Protein AF-A0A4Y7JZU5-F1 (afdb_monomer)

Radius of gyration: 38.87 Å; Cα contacts (8 Å, |Δi|>4): 39; chains: 1; bounding box: 57×53×93 Å

Organism: Papaver somniferum (NCBI:txid3469)

pLDDT: mean 81.08, std 8.33, range [54.41, 92.12]

Solvent-accessible surface area (backbone atoms only — not comparable to full-atom values): 6751 Å² total; per-residue (Å²): 134,62,79,71,64,61,58,73,76,50,61,70,75,82,33,71,67,43,55,49,55,73,64,62,60,79,81,73,77,66,87,51,72,92,48,72,80,85,70,54,80,88,72,57,84,72,80,75,83,85,72,79,76,86,70,84,73,87,70,82,78,82,78,54,98,84,57,74,77,79,76,79,40,63,12,80,68,83,66,45,75,44,99,42,43,58,92,68,50,84,73,72,83,82,124

Mean predicted aligned error: 19.02 Å

Foldseek 3Di:
DPPVVVVVVDDCCPDPVVVCVVCVPDPDPPPCPVPDDPDDPVNDDDPPDDDDPDDDDPDPDDDDPPRDDDDFDQAPQPRDTDDDHVVRDPDDPPD

Sequence (95 aa):
MSGIEILRFVQPYFGSNHFRHTYASAIRPILNYDMPEVYEPEERVLPGIPRPPPGRPPKKRICGAYEKERRPMKCSNCKKIGNHNKATCRVLMLE

Structure (mmCIF, N/CA/C/O backbone):
data_AF-A0A4Y7JZU5-F1
#
_entry.id   AF-A0A4Y7JZU5-F1
#
loop_
_atom_site.group_PDB
_atom_site.id
_atom_site.type_symbol
_atom_site.label_atom_id
_atom_site.label_alt_id
_atom_site.label_comp_id
_atom_site.label_asym_id
_atom_site.label_entity_id
_atom_site.label_seq_id
_atom_site.pdbx_PDB_ins_code
_atom_site.Cartn_x
_atom_site.Cartn_y
_atom_site.Cartn_z
_atom_site.occupancy
_atom_site.B_iso_or_equiv
_atom_site.auth_seq_id
_atom_site.auth_comp_id
_atom_site.auth_asym_id
_atom_site.auth_atom_id
_atom_site.pdbx_PDB_model_num
ATOM 1 N N . MET A 1 1 ? 19.006 26.482 -42.176 1.00 54.41 1 MET A N 1
ATOM 2 C CA . MET A 1 1 ? 19.594 25.395 -41.368 1.00 54.41 1 MET A CA 1
ATOM 3 C C . MET A 1 1 ? 18.880 24.118 -41.753 1.00 54.41 1 MET A C 1
ATOM 5 O O . MET A 1 1 ? 17.682 24.002 -41.514 1.00 54.41 1 MET A O 1
ATOM 9 N N . SER A 1 2 ? 19.555 23.239 -42.489 1.00 61.69 2 SER A N 1
ATOM 10 C CA . SER A 1 2 ? 18.953 21.965 -42.900 1.00 61.69 2 SER A CA 1
ATOM 11 C C . SER A 1 2 ? 18.868 21.049 -41.673 1.00 61.69 2 SER A C 1
ATOM 13 O O . SER A 1 2 ? 19.762 21.078 -40.831 1.00 61.69 2 SER A O 1
ATOM 15 N N . GLY A 1 3 ? 17.814 20.235 -41.537 1.00 62.09 3 GLY A N 1
ATOM 16 C CA . GLY A 1 3 ? 17.606 19.381 -40.350 1.00 62.09 3 GLY A CA 1
ATOM 17 C C . GLY A 1 3 ? 18.756 18.405 -40.037 1.00 62.09 3 GLY A C 1
ATOM 18 O O . GLY A 1 3 ? 18.835 17.874 -38.934 1.00 62.09 3 GLY A O 1
ATOM 19 N N . ILE A 1 4 ? 19.682 18.218 -40.981 1.00 68.81 4 ILE A N 1
ATOM 20 C CA . ILE A 1 4 ? 20.896 17.404 -40.856 1.00 68.81 4 ILE A CA 1
ATOM 21 C C . ILE A 1 4 ? 21.910 18.033 -39.879 1.00 68.81 4 ILE A C 1
ATOM 23 O O . ILE A 1 4 ? 22.656 17.306 -39.224 1.00 68.81 4 ILE A O 1
ATOM 27 N N . GLU A 1 5 ? 21.933 19.362 -39.727 1.00 74.06 5 GLU A N 1
ATOM 28 C CA . GLU A 1 5 ? 22.886 20.048 -38.837 1.00 74.06 5 GLU A CA 1
ATOM 29 C C . GLU A 1 5 ? 22.594 19.799 -37.353 1.00 74.06 5 GLU A C 1
ATOM 31 O O . GLU A 1 5 ? 23.525 19.640 -36.569 1.00 74.06 5 GLU A O 1
ATOM 36 N N . ILE A 1 6 ? 21.318 19.698 -36.965 1.00 76.06 6 ILE A N 1
ATOM 37 C CA . ILE A 1 6 ? 20.909 19.491 -35.565 1.00 76.06 6 ILE A CA 1
ATOM 38 C C . ILE A 1 6 ? 21.322 18.099 -35.073 1.00 76.06 6 ILE A C 1
ATOM 40 O O . ILE A 1 6 ? 21.789 17.949 -33.945 1.00 76.06 6 ILE A O 1
ATO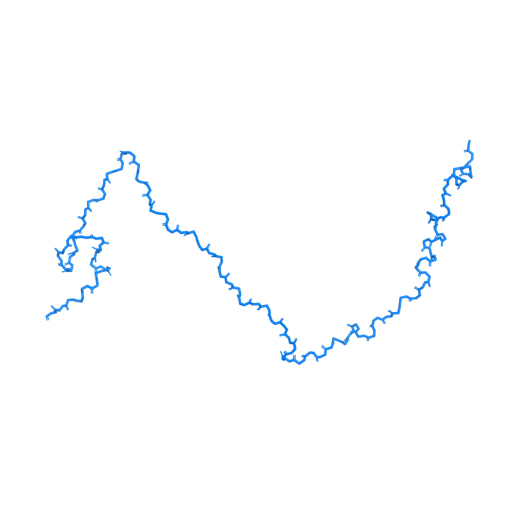M 44 N N . LEU A 1 7 ? 21.221 17.082 -35.934 1.00 77.75 7 LEU A N 1
ATOM 45 C CA . LEU A 1 7 ? 21.573 15.703 -35.588 1.00 77.75 7 LEU A CA 1
ATOM 46 C C . LEU A 1 7 ? 23.067 15.525 -35.268 1.00 77.75 7 LEU A C 1
ATOM 48 O O . LEU A 1 7 ? 23.416 14.580 -34.568 1.00 77.75 7 LEU A O 1
ATOM 52 N N . ARG A 1 8 ? 23.945 16.443 -35.707 1.00 81.62 8 ARG A N 1
ATOM 53 C CA . ARG A 1 8 ? 25.378 16.432 -35.350 1.00 81.62 8 ARG A CA 1
ATOM 54 C C . ARG A 1 8 ? 25.641 16.757 -33.878 1.00 81.62 8 ARG A C 1
ATOM 56 O O . ARG A 1 8 ? 26.696 16.394 -33.369 1.00 81.62 8 ARG A O 1
ATOM 63 N N . PHE A 1 9 ? 24.706 17.428 -33.206 1.00 86.50 9 PHE A N 1
ATOM 64 C CA . PHE A 1 9 ? 24.812 17.782 -31.787 1.00 86.50 9 PHE A CA 1
ATOM 65 C C . PHE A 1 9 ? 24.132 16.762 -30.864 1.00 86.50 9 PHE A C 1
ATOM 67 O O . PHE A 1 9 ? 24.250 16.858 -29.644 1.00 86.50 9 PHE A O 1
ATOM 74 N N . VAL A 1 10 ? 23.423 15.779 -31.426 1.00 85.06 10 VAL A N 1
ATOM 75 C CA .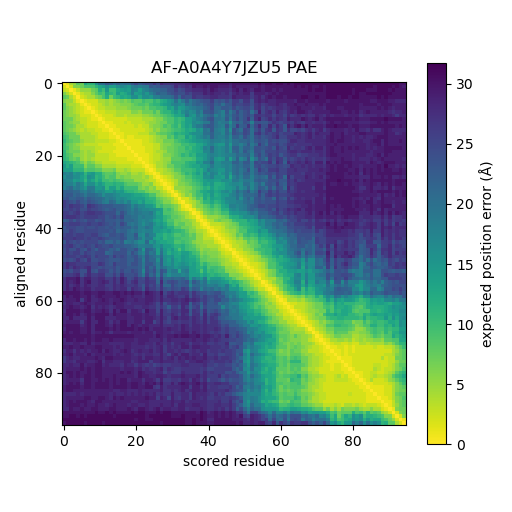 VAL A 1 10 ? 22.768 14.719 -30.658 1.00 8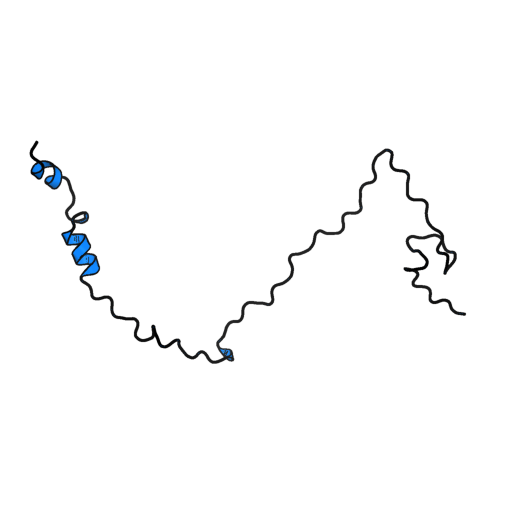5.06 10 VAL A CA 1
ATOM 76 C C . VAL A 1 10 ? 23.754 13.574 -30.458 1.00 85.06 10 VAL A C 1
ATOM 78 O O . VAL A 1 10 ? 24.287 13.022 -31.419 1.00 85.06 10 VAL A O 1
ATOM 81 N N . GLN A 1 11 ? 23.996 13.189 -29.204 1.00 87.81 11 GLN A N 1
ATOM 82 C CA . GLN A 1 11 ? 24.831 12.024 -28.924 1.00 87.81 11 GLN A CA 1
ATOM 83 C C . GLN A 1 11 ? 24.187 10.753 -29.509 1.00 87.81 11 GLN A C 1
ATOM 85 O O . GLN A 1 11 ? 22.982 10.553 -29.327 1.00 87.81 11 GLN A O 1
ATOM 90 N N . PRO A 1 12 ? 24.970 9.840 -30.122 1.00 84.94 12 PRO A N 1
ATOM 91 C CA . PRO A 1 12 ? 24.450 8.594 -30.698 1.00 84.94 12 PRO A CA 1
ATOM 92 C C . PRO A 1 12 ? 23.642 7.729 -29.718 1.00 84.94 12 PRO A C 1
ATOM 94 O O . PRO A 1 12 ? 22.772 6.970 -30.140 1.00 84.94 12 PRO A O 1
ATOM 97 N N . TYR A 1 13 ? 23.907 7.874 -28.415 1.00 85.94 13 TYR A N 1
ATOM 98 C CA . TYR A 1 13 ? 23.180 7.228 -27.320 1.00 85.94 13 TYR A CA 1
ATOM 99 C C . TYR A 1 13 ? 21.669 7.510 -27.340 1.00 85.94 13 TYR A C 1
ATOM 101 O O . TYR A 1 13 ? 20.874 6.607 -27.104 1.00 85.94 13 TYR A O 1
ATOM 109 N N . PHE A 1 14 ? 21.256 8.733 -27.684 1.00 87.44 14 PHE A N 1
ATOM 110 C CA . PHE A 1 14 ? 19.838 9.113 -27.745 1.00 87.44 14 PHE A CA 1
ATOM 111 C C . PH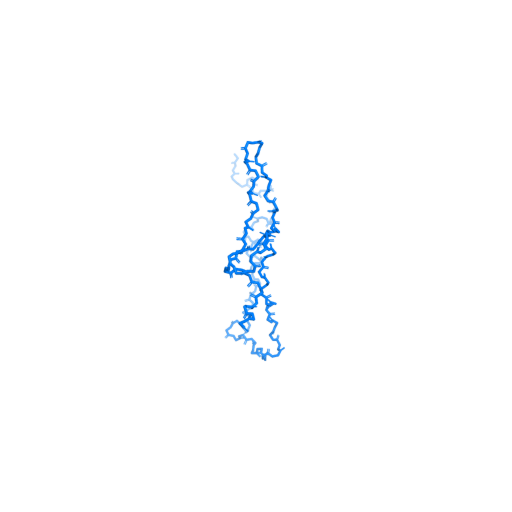E A 1 14 ? 19.170 8.738 -29.079 1.00 87.44 14 PHE A C 1
ATOM 113 O O . PHE A 1 14 ? 18.022 9.101 -29.332 1.00 87.44 14 PHE A O 1
ATOM 120 N N . GLY A 1 15 ? 19.883 8.026 -29.956 1.00 87.31 15 GLY A N 1
ATOM 121 C CA . GLY A 1 15 ? 19.370 7.573 -31.241 1.00 87.31 15 GLY A CA 1
ATOM 122 C C . GLY A 1 15 ? 18.522 6.303 -31.142 1.00 87.31 15 GLY A C 1
ATOM 123 O O . GLY A 1 15 ? 18.724 5.440 -30.286 1.00 87.31 15 GLY A O 1
ATOM 124 N N . SER A 1 16 ? 17.620 6.129 -32.109 1.00 88.81 16 SER A N 1
ATOM 125 C CA . SER A 1 16 ? 16.768 4.937 -32.227 1.00 88.81 16 SER A CA 1
ATOM 126 C C . SER A 1 16 ? 17.562 3.635 -32.369 1.00 88.81 16 SER A C 1
ATOM 128 O O . SER A 1 16 ? 17.114 2.594 -31.899 1.00 88.81 16 SER A O 1
ATOM 130 N N . ASN A 1 17 ? 18.753 3.679 -32.973 1.00 90.25 17 ASN A N 1
ATOM 131 C CA . ASN A 1 17 ? 19.638 2.519 -33.085 1.00 90.25 17 ASN A CA 1
ATOM 132 C C . ASN A 1 17 ? 20.114 2.028 -31.716 1.00 90.25 17 ASN A C 1
ATOM 134 O O . ASN A 1 17 ? 20.117 0.825 -31.470 1.00 90.25 17 ASN A O 1
ATOM 138 N N . HIS A 1 18 ? 20.480 2.946 -30.816 1.00 89.56 18 HIS A N 1
ATOM 139 C CA . HIS A 1 18 ? 20.911 2.575 -29.473 1.00 89.56 18 HIS A CA 1
ATOM 140 C C . HIS A 1 18 ? 19.747 1.977 -28.679 1.00 89.56 18 HIS A C 1
ATOM 142 O O . HIS A 1 18 ? 19.889 0.896 -28.119 1.00 89.56 18 HIS A O 1
ATOM 148 N N . PHE A 1 19 ? 18.566 2.603 -28.744 1.00 87.19 19 PHE A N 1
ATOM 149 C CA . PHE A 1 19 ? 17.337 2.053 -28.167 1.00 87.19 19 PHE A CA 1
ATOM 150 C C . PHE A 1 19 ? 17.019 0.647 -28.706 1.00 87.19 19 PHE A C 1
ATOM 152 O O . PHE A 1 19 ? 16.746 -0.272 -27.946 1.00 87.19 19 PHE A O 1
ATOM 159 N N . ARG A 1 20 ? 17.101 0.420 -30.021 1.00 91.19 20 ARG A N 1
ATOM 160 C CA . ARG A 1 20 ? 16.871 -0.918 -30.593 1.00 91.19 20 ARG A CA 1
ATOM 161 C C . ARG A 1 20 ? 17.899 -1.937 -30.104 1.00 91.19 20 ARG A C 1
ATOM 163 O O . ARG A 1 20 ? 17.523 -3.071 -29.837 1.00 91.19 20 ARG A O 1
ATOM 170 N N . HIS A 1 21 ? 19.163 -1.542 -29.945 1.00 90.44 21 HIS A N 1
ATOM 171 C CA . HIS A 1 21 ? 20.200 -2.415 -29.398 1.00 90.44 21 HIS A CA 1
ATOM 172 C C . HIS A 1 21 ? 19.980 -2.765 -27.922 1.00 90.44 21 HIS A C 1
ATOM 174 O O . HIS A 1 21 ? 20.247 -3.906 -27.550 1.00 90.44 21 HIS A O 1
ATOM 180 N N . THR A 1 22 ? 19.452 -1.861 -27.085 1.00 87.75 22 THR A N 1
ATOM 181 C CA . THR A 1 22 ? 19.179 -2.195 -25.671 1.00 87.75 22 THR A CA 1
ATOM 182 C C . THR A 1 22 ? 18.108 -3.275 -25.523 1.00 87.75 22 THR A C 1
ATOM 184 O O . THR A 1 22 ? 18.172 -4.067 -24.588 1.00 87.75 22 THR A O 1
ATOM 187 N N . TYR A 1 23 ? 17.165 -3.348 -26.466 1.00 85.69 23 TYR A N 1
ATOM 188 C CA . TYR A 1 23 ? 16.130 -4.388 -26.527 1.00 85.69 23 TYR A CA 1
ATOM 189 C C . TYR A 1 23 ? 16.449 -5.529 -27.511 1.00 85.69 23 TYR A C 1
ATOM 191 O O . TYR A 1 23 ? 15.628 -6.424 -27.683 1.00 85.69 23 TYR A O 1
ATOM 199 N N . ALA A 1 24 ? 17.618 -5.522 -28.166 1.00 88.88 24 ALA A N 1
ATOM 200 C CA . ALA A 1 24 ? 18.006 -6.581 -29.105 1.00 88.88 24 ALA A CA 1
ATOM 201 C C . ALA A 1 24 ? 18.312 -7.905 -28.389 1.00 88.88 24 ALA A C 1
ATOM 203 O O . ALA A 1 24 ? 18.171 -8.981 -28.970 1.00 88.88 24 ALA A O 1
ATOM 204 N N . SER A 1 25 ? 18.718 -7.830 -27.121 1.00 85.44 25 SER A N 1
ATOM 205 C CA . SER A 1 25 ? 18.866 -8.997 -26.260 1.00 85.44 25 SER A CA 1
ATOM 206 C C . SER A 1 25 ? 17.510 -9.668 -26.056 1.00 85.44 25 SER A C 1
ATOM 208 O O . SER A 1 25 ? 16.566 -9.047 -25.571 1.00 85.44 25 SER A O 1
ATOM 210 N N . ALA A 1 26 ? 17.419 -10.955 -26.395 1.00 82.25 26 ALA A N 1
ATOM 211 C CA . ALA A 1 26 ? 16.204 -11.728 -26.189 1.00 82.25 26 ALA A CA 1
ATOM 212 C C . ALA A 1 26 ? 15.856 -11.789 -24.694 1.00 82.25 26 ALA A C 1
ATOM 214 O O . ALA A 1 26 ? 16.620 -12.331 -23.888 1.00 82.25 26 ALA A O 1
ATOM 215 N N . ILE A 1 27 ? 14.682 -11.270 -24.330 1.00 80.06 27 ILE A N 1
ATOM 216 C CA . ILE A 1 27 ? 14.086 -11.523 -23.020 1.00 80.06 27 ILE A CA 1
ATOM 217 C C . ILE A 1 27 ? 13.659 -12.987 -23.032 1.00 80.06 27 ILE A C 1
ATOM 219 O O . ILE A 1 27 ? 12.703 -13.364 -23.710 1.00 80.06 27 ILE A O 1
ATOM 223 N N . ARG A 1 28 ? 14.414 -13.835 -22.333 1.00 80.12 28 ARG A N 1
ATOM 224 C CA . ARG A 1 28 ? 14.025 -15.235 -22.167 1.00 80.12 28 ARG A CA 1
ATOM 225 C C . ARG A 1 28 ? 12.731 -15.270 -21.351 1.00 80.12 28 ARG A C 1
ATOM 227 O O . ARG A 1 28 ? 12.663 -14.566 -20.340 1.00 80.12 28 ARG A O 1
ATOM 234 N N . PRO A 1 29 ? 11.722 -16.058 -21.759 1.00 78.31 29 PRO A N 1
ATOM 235 C CA . PRO A 1 29 ? 10.547 -16.246 -20.927 1.00 78.31 29 PRO A CA 1
ATOM 236 C C . PRO A 1 29 ? 10.989 -16.801 -19.572 1.00 78.31 29 PRO A C 1
ATOM 238 O O . PRO A 1 29 ? 11.878 -17.654 -19.491 1.00 78.31 29 PRO A O 1
ATOM 241 N N . ILE A 1 30 ? 10.373 -16.298 -18.507 1.00 77.50 30 ILE A N 1
ATOM 242 C CA . ILE A 1 30 ? 10.510 -16.898 -17.184 1.00 77.50 30 ILE A CA 1
ATOM 243 C C . ILE A 1 30 ? 9.815 -18.257 -17.285 1.00 77.50 30 ILE A C 1
ATOM 245 O O . ILE A 1 30 ? 8.600 -18.314 -17.435 1.00 77.50 30 ILE A O 1
ATOM 249 N N . LEU A 1 31 ? 10.592 -19.344 -17.266 1.00 73.94 31 LEU A N 1
ATOM 250 C CA . LEU A 1 31 ? 10.095 -20.709 -17.507 1.00 73.94 31 LEU A CA 1
ATOM 251 C C . LEU A 1 31 ? 8.966 -21.118 -16.545 1.00 73.94 31 LEU A C 1
ATOM 253 O O . LEU A 1 31 ? 8.107 -21.906 -16.916 1.00 73.94 31 LEU A O 1
ATOM 257 N N . ASN A 1 32 ? 8.940 -20.530 -15.348 1.00 69.31 32 ASN A N 1
ATOM 258 C CA . ASN A 1 32 ? 7.927 -20.763 -14.319 1.00 69.31 32 ASN A CA 1
ATOM 259 C C . ASN A 1 32 ? 6.826 -19.685 -14.283 1.00 69.31 32 ASN A C 1
ATOM 261 O O . ASN A 1 32 ? 6.168 -19.529 -13.262 1.00 69.31 32 ASN A O 1
ATOM 265 N N . TYR A 1 33 ? 6.608 -18.913 -15.358 1.00 66.62 33 TYR A N 1
ATOM 266 C CA . TYR A 1 33 ? 5.545 -17.894 -15.364 1.00 66.62 33 TYR A CA 1
ATOM 267 C C . TYR A 1 33 ? 4.149 -18.508 -15.147 1.00 66.62 33 TYR A C 1
ATOM 269 O O . TYR A 1 33 ? 3.378 -18.002 -14.337 1.00 66.62 33 TYR A O 1
ATOM 277 N N . ASP A 1 34 ? 3.866 -19.637 -15.805 1.00 71.94 34 ASP A N 1
ATOM 278 C CA . ASP A 1 34 ? 2.591 -20.363 -15.684 1.00 71.94 34 ASP A CA 1
ATOM 279 C C . ASP A 1 34 ? 2.620 -21.464 -14.608 1.00 71.94 34 ASP A C 1
ATOM 281 O O . ASP A 1 34 ? 1.609 -22.118 -14.350 1.00 71.94 34 ASP A O 1
ATOM 285 N N . MET A 1 35 ? 3.777 -21.681 -13.978 1.00 74.31 35 MET A N 1
ATOM 286 C CA . MET A 1 35 ? 3.978 -22.710 -12.963 1.00 74.31 35 MET A CA 1
ATOM 287 C C . MET A 1 35 ? 4.496 -22.053 -11.684 1.00 74.31 35 MET A C 1
ATOM 289 O O . MET A 1 35 ? 5.711 -22.016 -11.469 1.00 74.31 35 MET A O 1
ATOM 293 N N . PRO A 1 36 ? 3.602 -21.502 -10.840 1.00 72.25 36 PRO A N 1
ATOM 294 C CA . PRO A 1 36 ? 4.015 -21.057 -9.521 1.00 72.25 36 PRO A CA 1
ATOM 295 C C . PRO A 1 36 ? 4.671 -22.236 -8.801 1.00 72.25 36 PRO A C 1
ATOM 297 O O . PRO A 1 36 ? 4.165 -23.359 -8.851 1.00 72.25 36 PRO A O 1
ATOM 300 N N . GLU A 1 37 ? 5.809 -21.982 -8.157 1.00 72.19 37 GLU A N 1
ATOM 301 C CA . GLU A 1 37 ? 6.411 -22.952 -7.249 1.00 72.19 37 GLU A CA 1
ATOM 302 C C . GLU A 1 37 ? 5.332 -23.403 -6.261 1.00 72.19 37 GLU A C 1
ATOM 304 O O . GLU A 1 37 ? 4.637 -22.586 -5.645 1.00 72.19 37 GLU A O 1
ATOM 309 N N . VAL A 1 38 ? 5.124 -24.717 -6.175 1.00 76.31 38 VAL A N 1
ATOM 310 C CA . VAL A 1 38 ? 4.194 -25.288 -5.206 1.00 76.31 38 VAL A CA 1
ATOM 311 C C . VAL A 1 38 ? 4.870 -25.165 -3.849 1.00 76.31 38 VAL A C 1
ATOM 313 O O . VAL A 1 38 ? 5.655 -26.022 -3.467 1.00 76.31 38 VAL A O 1
ATOM 316 N N . TYR A 1 39 ? 4.609 -24.057 -3.160 1.00 77.31 39 TYR A N 1
ATOM 317 C CA . TYR A 1 39 ? 5.074 -23.865 -1.793 1.00 77.31 39 TYR A CA 1
ATOM 318 C C . TYR A 1 39 ? 4.284 -24.775 -0.861 1.00 77.31 39 TYR A C 1
ATOM 320 O O . TYR A 1 39 ? 3.038 -24.690 -0.807 1.00 77.31 39 TYR A O 1
ATOM 328 N N . GLU A 1 40 ? 5.014 -25.585 -0.100 1.00 83.25 40 GLU A N 1
ATOM 329 C CA . GLU A 1 40 ? 4.442 -26.359 0.994 1.00 83.25 40 GLU A CA 1
ATOM 330 C C . GLU A 1 40 ? 3.820 -25.398 2.026 1.00 83.25 40 GLU A C 1
ATOM 332 O O . GLU A 1 40 ? 4.284 -24.261 2.187 1.00 83.25 40 GLU A O 1
ATOM 337 N N . PRO A 1 41 ? 2.727 -25.779 2.708 1.00 77.19 41 PRO A N 1
ATOM 338 C CA . PRO A 1 41 ? 2.058 -24.919 3.686 1.00 77.19 41 PRO A CA 1
ATOM 339 C C . PRO A 1 41 ? 2.998 -24.327 4.747 1.00 77.19 41 PRO A C 1
ATOM 341 O O . PRO A 1 41 ? 2.779 -23.197 5.185 1.00 77.19 41 PRO A O 1
ATOM 344 N N . GLU A 1 42 ? 4.049 -25.056 5.118 1.00 79.56 42 GLU A N 1
ATOM 345 C CA . GLU A 1 42 ? 5.067 -24.681 6.104 1.00 79.56 42 GLU A CA 1
ATOM 346 C C . GLU A 1 42 ? 6.030 -23.594 5.596 1.00 79.56 42 GLU A C 1
ATOM 348 O O . GLU A 1 42 ? 6.614 -22.865 6.398 1.00 79.56 42 GLU A O 1
ATOM 353 N N . GLU A 1 43 ? 6.172 -23.444 4.278 1.00 81.31 43 GLU A N 1
ATOM 354 C CA . GLU A 1 43 ? 7.025 -22.433 3.634 1.00 81.31 43 GLU A CA 1
ATOM 355 C C . GLU A 1 43 ? 6.295 -21.092 3.449 1.00 81.31 43 GLU A C 1
ATOM 357 O O . GLU A 1 43 ? 6.896 -20.070 3.103 1.00 81.31 43 GLU A O 1
ATOM 362 N N . ARG A 1 44 ? 4.979 -21.066 3.695 1.00 80.50 44 ARG A N 1
ATOM 363 C CA . ARG A 1 44 ? 4.152 -19.870 3.522 1.00 80.50 44 ARG A CA 1
ATOM 364 C C . ARG A 1 44 ? 4.303 -18.938 4.716 1.00 80.50 44 ARG A C 1
ATOM 366 O O . ARG A 1 44 ? 3.776 -19.179 5.800 1.00 80.50 44 ARG A O 1
ATOM 373 N N . VAL A 1 45 ? 4.935 -17.792 4.487 1.00 83.81 45 VAL A N 1
ATOM 374 C CA . VAL A 1 45 ? 4.936 -16.686 5.451 1.00 83.81 45 VAL A CA 1
ATOM 375 C C . VAL A 1 45 ? 3.559 -16.021 5.445 1.00 83.81 45 VAL A C 1
ATOM 377 O O . VAL A 1 45 ? 3.242 -15.214 4.571 1.00 83.81 45 VAL A O 1
ATOM 380 N N . LEU A 1 46 ? 2.718 -16.363 6.421 1.00 83.00 46 LEU A N 1
ATOM 381 C CA . LEU A 1 46 ? 1.436 -15.690 6.611 1.00 83.00 46 LEU A CA 1
ATOM 382 C C . LEU A 1 46 ? 1.654 -14.291 7.208 1.00 83.00 46 LEU A C 1
ATOM 384 O O . LEU A 1 46 ? 2.479 -14.128 8.114 1.00 83.00 46 LEU A O 1
ATOM 388 N N . PRO A 1 47 ? 0.909 -13.267 6.753 1.00 84.00 47 PRO A N 1
ATOM 389 C CA . PRO A 1 47 ? 0.917 -11.976 7.420 1.00 84.00 47 PRO A CA 1
ATOM 390 C C . PRO A 1 47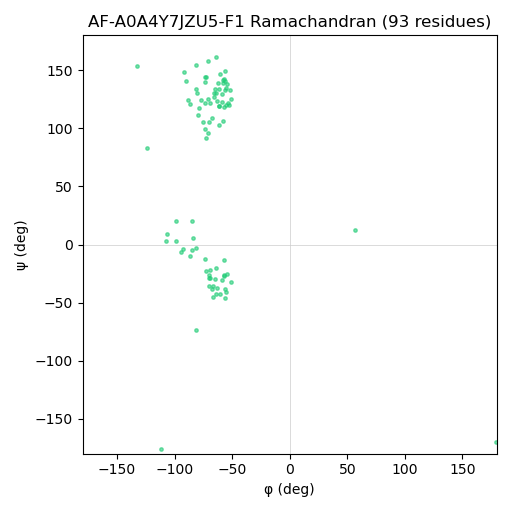 ? 0.481 -12.153 8.876 1.00 84.00 47 PRO A C 1
ATOM 392 O O . PRO A 1 47 ? -0.422 -12.934 9.186 1.00 84.00 47 PRO A O 1
ATOM 39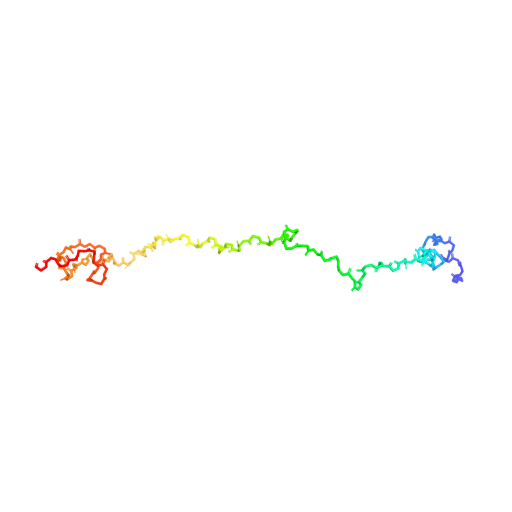5 N N . GLY A 1 48 ? 1.125 -11.415 9.781 1.00 84.81 48 GLY A N 1
ATOM 396 C CA . GLY A 1 48 ? 0.741 -11.421 11.187 1.00 84.81 48 GLY A CA 1
ATOM 397 C C . GLY A 1 48 ? -0.732 -11.042 11.362 1.00 84.81 48 GLY A C 1
ATOM 398 O O . GLY A 1 48 ? -1.277 -10.252 10.590 1.00 84.81 48 GLY A O 1
ATOM 399 N N . ILE A 1 49 ? -1.372 -11.591 12.397 1.00 86.56 49 ILE A N 1
ATOM 400 C CA . ILE A 1 49 ? -2.770 -11.292 12.728 1.00 86.56 49 ILE A CA 1
ATOM 401 C C . ILE A 1 49 ? -2.922 -9.767 12.886 1.00 86.56 49 ILE A C 1
ATOM 403 O O . ILE A 1 49 ? -2.257 -9.187 13.756 1.00 86.56 49 ILE A O 1
ATOM 407 N N . PRO A 1 50 ? -3.777 -9.101 12.083 1.00 85.31 50 PRO A N 1
ATOM 408 C CA . PRO A 1 50 ? -3.995 -7.668 12.203 1.00 85.31 50 PRO A CA 1
ATOM 409 C C . PRO A 1 50 ? -4.466 -7.333 13.616 1.00 85.31 50 PRO A C 1
ATOM 411 O O . PRO A 1 50 ? -5.516 -7.795 14.064 1.00 85.31 50 PRO A O 1
ATOM 414 N N . ARG A 1 51 ? -3.690 -6.522 14.337 1.00 83.75 51 ARG A N 1
ATOM 415 C CA . ARG A 1 51 ? -4.153 -5.951 15.602 1.00 83.75 51 ARG A CA 1
ATOM 416 C C . ARG A 1 51 ? -5.014 -4.732 15.287 1.00 83.75 51 ARG A C 1
ATOM 418 O O . ARG A 1 51 ? -4.588 -3.909 14.473 1.00 83.75 51 ARG A O 1
ATOM 425 N N . PRO A 1 52 ? -6.191 -4.581 15.918 1.00 82.94 52 PRO A N 1
ATOM 426 C CA . PRO A 1 52 ? -6.935 -3.339 15.806 1.00 82.94 52 PRO A CA 1
ATOM 427 C C . PRO A 1 52 ? -6.033 -2.183 16.261 1.00 82.94 52 PRO A C 1
ATOM 429 O O . PRO A 1 52 ? -5.263 -2.349 17.217 1.00 82.94 52 PRO A O 1
ATOM 432 N N . PRO A 1 53 ? -6.088 -1.024 15.584 1.00 81.69 53 PRO A N 1
ATOM 433 C CA . PRO A 1 53 ? -5.298 0.125 15.990 1.00 81.69 53 PRO A CA 1
ATOM 434 C C . PRO A 1 53 ? -5.632 0.474 17.447 1.00 81.69 53 PRO A C 1
ATOM 436 O O . PRO A 1 53 ? -6.796 0.353 17.849 1.00 81.69 53 PRO A O 1
ATOM 439 N N . PRO A 1 54 ? -4.640 0.891 18.255 1.00 81.69 54 PRO A N 1
ATOM 440 C CA . PRO A 1 54 ? -4.898 1.317 19.621 1.00 81.69 54 PRO A CA 1
ATOM 441 C C . PRO A 1 54 ? -5.992 2.390 19.614 1.00 81.69 54 PRO A C 1
ATOM 443 O O . PRO A 1 54 ? -5.874 3.427 18.961 1.00 81.69 54 PRO A O 1
ATOM 446 N N . GLY A 1 55 ? -7.094 2.100 20.307 1.00 83.38 55 GLY A N 1
ATOM 447 C CA . GLY A 1 55 ? -8.224 3.013 20.404 1.00 83.38 55 GLY A CA 1
ATOM 448 C C . GLY A 1 55 ? -7.839 4.299 21.133 1.00 83.38 55 GLY A C 1
ATOM 449 O O . GLY A 1 55 ? -6.860 4.353 21.879 1.00 83.38 55 GLY A O 1
ATOM 450 N N . ARG A 1 56 ? -8.644 5.351 20.959 1.00 80.12 56 ARG A N 1
ATOM 451 C CA . ARG A 1 56 ? -8.487 6.587 21.731 1.00 80.12 56 ARG A CA 1
ATOM 452 C C . ARG A 1 56 ? -8.611 6.255 23.228 1.00 80.12 56 ARG A C 1
ATOM 454 O O . ARG A 1 56 ? -9.668 5.762 23.625 1.00 80.12 56 ARG A O 1
ATOM 461 N N . PRO A 1 57 ? -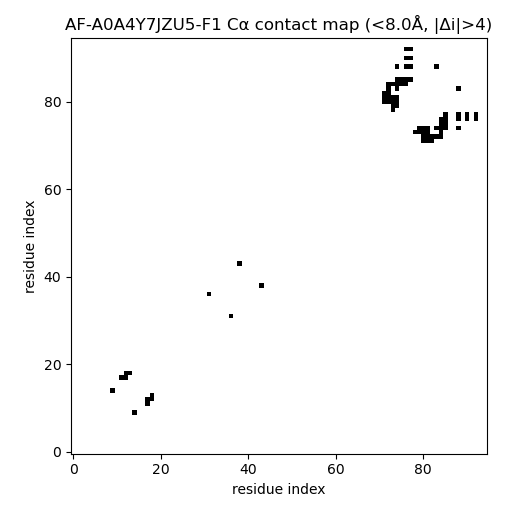7.606 6.565 24.072 1.00 77.12 57 PRO A N 1
ATOM 462 C CA . PRO A 1 57 ? -7.750 6.424 25.514 1.00 77.12 57 PRO A CA 1
ATOM 463 C C . PRO A 1 57 ? -8.988 7.195 25.989 1.00 77.12 57 PRO A C 1
ATOM 465 O O . PRO A 1 57 ? -9.220 8.311 25.503 1.00 77.12 57 PRO A O 1
ATOM 468 N N . PRO A 1 58 ? -9.796 6.645 26.910 1.00 71.31 58 PRO A N 1
ATOM 469 C CA . PRO A 1 58 ? -10.974 7.334 27.410 1.00 71.31 58 PRO A CA 1
ATOM 470 C C . PRO A 1 58 ? -10.531 8.628 28.097 1.00 71.31 58 PRO A C 1
ATOM 472 O O . PRO A 1 58 ? -10.009 8.620 29.212 1.00 71.31 58 PRO A O 1
ATOM 475 N N . LYS A 1 59 ? -10.708 9.767 27.421 1.00 71.38 59 LYS A N 1
ATOM 476 C CA . LYS A 1 59 ? -10.479 11.068 28.044 1.00 71.38 59 LYS A CA 1
ATOM 477 C C . LYS A 1 59 ? -11.586 11.271 29.071 1.00 71.38 59 LYS A C 1
ATOM 479 O O . LYS A 1 59 ? -12.764 11.268 28.714 1.00 71.38 59 LYS A O 1
ATOM 484 N N . LYS A 1 60 ? -11.215 11.473 30.340 1.00 71.25 60 LYS A N 1
ATOM 485 C CA . LYS A 1 60 ? -12.135 12.072 31.313 1.00 71.25 60 LYS A CA 1
ATOM 486 C C . LYS A 1 60 ? -12.617 13.387 30.702 1.00 71.25 60 LYS A C 1
ATOM 488 O O . LYS A 1 60 ? -11.805 14.220 30.302 1.00 71.25 60 LYS A O 1
ATOM 493 N N . ARG A 1 61 ? -13.930 13.526 30.544 1.00 80.62 61 ARG A N 1
ATOM 494 C CA . ARG A 1 61 ? -14.535 14.727 29.975 1.00 80.62 61 ARG A CA 1
ATOM 495 C C . ARG A 1 61 ? -14.253 15.904 30.911 1.00 80.62 61 ARG A C 1
ATOM 497 O O . ARG A 1 61 ? -14.493 15.792 32.108 1.00 80.62 61 ARG A O 1
ATOM 504 N N . ILE A 1 62 ? -13.755 17.008 30.366 1.00 77.19 62 ILE A N 1
ATOM 505 C CA . ILE A 1 62 ? -13.641 18.274 31.097 1.00 77.19 62 ILE A CA 1
ATOM 506 C C . ILE A 1 62 ? -15.047 18.885 31.135 1.00 77.19 62 ILE A C 1
ATOM 508 O O . ILE A 1 62 ? -15.681 19.013 30.086 1.00 77.19 62 ILE A O 1
ATOM 512 N N . CYS A 1 63 ? -15.564 19.192 32.325 1.00 79.38 63 CYS A N 1
ATOM 513 C CA . CYS A 1 63 ? -16.856 19.867 32.468 1.00 79.38 63 CYS A CA 1
ATOM 514 C C . CYS A 1 63 ? -16.732 21.347 32.076 1.00 79.38 63 CYS A C 1
ATOM 516 O O . CYS A 1 63 ? -15.701 21.971 32.328 1.00 79.38 63 CYS A O 1
ATOM 518 N N . GLY A 1 64 ? -17.772 21.906 31.453 1.00 83.31 64 GLY A N 1
ATOM 519 C CA . GLY A 1 64 ? -17.819 23.340 31.144 1.00 83.31 64 GLY A CA 1
ATOM 520 C C . GLY A 1 64 ? -18.006 24.192 32.406 1.00 83.31 64 GLY A C 1
ATOM 521 O O . GLY A 1 64 ? -18.548 23.707 33.394 1.00 83.31 64 GLY A O 1
ATOM 522 N N . ALA A 1 65 ? -17.622 25.473 32.364 1.00 83.81 65 ALA A N 1
ATOM 523 C CA . ALA A 1 65 ? -17.682 26.380 33.523 1.00 83.81 65 ALA A CA 1
ATOM 524 C C . ALA A 1 65 ? -19.087 26.525 34.152 1.00 83.81 65 ALA A C 1
ATOM 526 O O . ALA A 1 65 ? -19.208 26.804 35.339 1.00 83.81 65 ALA A O 1
ATOM 527 N N . TYR A 1 66 ? -20.144 26.307 33.363 1.00 84.62 66 TYR A N 1
ATOM 528 C CA . TYR A 1 66 ? -21.545 26.400 33.795 1.00 84.62 66 TYR A CA 1
ATOM 529 C C . TYR A 1 66 ? -22.233 25.036 33.922 1.00 84.62 66 TYR A C 1
ATOM 531 O O . TYR A 1 66 ? -23.436 24.954 34.182 1.00 84.62 66 TYR A O 1
ATOM 539 N N . GLU A 1 67 ? -21.497 23.949 33.701 1.00 84.12 67 GLU A N 1
ATOM 540 C CA . GLU A 1 67 ? -22.052 22.613 33.810 1.00 84.12 67 GLU A CA 1
ATOM 541 C C . GLU A 1 67 ? -22.133 22.205 35.279 1.00 84.12 67 GLU A C 1
ATOM 543 O O . GLU A 1 67 ? -21.123 22.092 35.970 1.00 84.12 67 GLU A O 1
ATOM 548 N N . LYS A 1 68 ? -23.358 21.974 35.759 1.00 79.50 68 LYS A N 1
ATOM 549 C CA . LYS A 1 68 ? -23.583 21.537 37.137 1.00 79.50 68 LYS A CA 1
ATOM 550 C C . LYS A 1 68 ? -22.906 20.188 37.357 1.00 79.50 68 LYS A C 1
ATOM 552 O O . LYS A 1 68 ? -23.085 19.266 36.558 1.00 79.50 68 LYS A O 1
ATOM 557 N N . GLU A 1 69 ? -22.183 20.060 38.468 1.00 76.38 69 GLU A N 1
ATOM 558 C CA . GLU A 1 69 ? -21.653 18.770 38.893 1.00 76.38 69 GLU A CA 1
ATOM 559 C C . GLU A 1 69 ? -22.780 17.736 38.925 1.00 76.38 69 GLU A C 1
ATOM 561 O O . GLU A 1 69 ? -23.888 17.987 39.420 1.00 76.38 69 GLU A O 1
ATOM 566 N N . ARG A 1 70 ? -22.511 16.558 38.352 1.00 75.19 70 ARG A N 1
ATOM 567 C CA . ARG A 1 70 ? -23.474 15.463 38.391 1.00 75.19 70 ARG A CA 1
ATOM 568 C C . ARG A 1 70 ? -23.716 15.102 39.847 1.00 75.19 70 ARG A C 1
ATOM 570 O O . ARG A 1 70 ? -22.796 14.680 40.542 1.00 75.19 70 ARG A O 1
ATOM 577 N N . ARG A 1 71 ? -24.970 15.234 40.287 1.00 78.81 71 ARG A N 1
ATOM 578 C CA . ARG A 1 71 ? -25.371 14.804 41.626 1.00 78.81 71 ARG A CA 1
ATOM 579 C C . ARG A 1 71 ? -25.020 13.327 41.792 1.00 78.81 71 ARG A C 1
ATOM 581 O O . ARG A 1 71 ? -25.326 12.533 40.895 1.00 78.81 71 ARG A O 1
ATOM 588 N N . PRO A 1 72 ? -24.399 12.950 42.915 1.00 80.81 72 PRO A N 1
ATOM 589 C CA . PRO A 1 72 ? -24.063 11.565 43.143 1.00 80.81 72 PRO A CA 1
ATOM 590 C C . PRO A 1 72 ? -25.369 10.774 43.286 1.00 80.81 72 PRO A C 1
ATOM 592 O O . PRO A 1 72 ? -26.297 11.182 43.987 1.00 80.81 72 PRO A O 1
ATOM 595 N N . MET A 1 73 ? -25.478 9.668 42.552 1.00 86.94 73 MET A N 1
ATOM 596 C CA . MET A 1 73 ? -26.702 8.875 42.519 1.00 86.94 73 MET A CA 1
ATOM 597 C C . MET A 1 73 ? -26.686 7.806 43.610 1.00 86.94 73 MET A C 1
ATOM 599 O O . MET A 1 73 ? -25.660 7.175 43.871 1.00 86.94 73 MET A O 1
ATOM 603 N N . LYS A 1 74 ? -27.840 7.588 44.246 1.00 91.88 74 LYS A N 1
ATOM 604 C CA . LYS A 1 74 ? -28.046 6.472 45.172 1.00 91.88 74 LYS A CA 1
ATOM 605 C C . LYS A 1 74 ? -28.478 5.252 44.369 1.00 91.88 74 LYS A C 1
ATOM 607 O O . LYS A 1 74 ? -29.500 5.288 43.684 1.00 91.88 74 LYS A O 1
ATOM 612 N N . CYS A 1 75 ? -27.709 4.174 44.445 1.00 91.75 75 CYS A N 1
ATOM 613 C CA . CYS A 1 75 ? -28.075 2.919 43.806 1.00 91.75 75 CYS A CA 1
ATOM 614 C C . CYS A 1 75 ? -29.341 2.352 44.466 1.00 91.75 75 CYS A C 1
ATOM 616 O O . CYS A 1 75 ? -29.377 2.183 45.682 1.00 91.75 75 CYS A O 1
ATOM 618 N N . SER A 1 76 ? -30.378 2.031 43.687 1.00 90.25 76 SER A N 1
ATOM 619 C CA . SER A 1 76 ? -31.620 1.459 44.231 1.00 90.25 76 SER A CA 1
ATOM 620 C C . SER A 1 76 ? -31.492 -0.005 44.666 1.00 90.25 76 SER A C 1
ATOM 622 O O . SER A 1 76 ? -32.369 -0.486 45.371 1.00 90.25 76 SER A O 1
ATOM 624 N N . ASN A 1 77 ? -30.401 -0.691 44.297 1.00 90.19 77 ASN A N 1
ATOM 625 C CA . ASN A 1 77 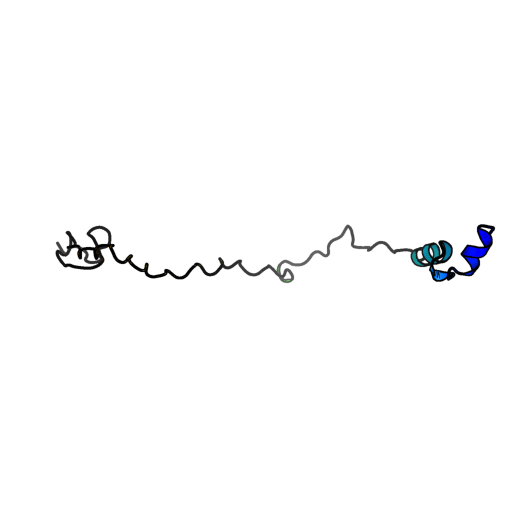? -30.069 -2.025 44.801 1.00 90.19 77 ASN A CA 1
ATOM 626 C C . ASN A 1 77 ? -29.388 -1.935 46.183 1.00 90.19 77 ASN A C 1
ATOM 628 O O . ASN A 1 77 ? -30.018 -2.152 47.211 1.00 90.19 77 ASN A O 1
ATOM 632 N N . CYS A 1 78 ? -28.122 -1.508 46.235 1.00 92.12 78 CYS A N 1
ATOM 633 C CA . CYS A 1 78 ? -27.340 -1.510 47.479 1.00 92.12 78 CYS A CA 1
ATOM 634 C C . CYS A 1 78 ? -27.601 -0.306 48.403 1.00 92.12 78 CYS A C 1
ATOM 636 O O . CYS A 1 78 ? -26.989 -0.203 49.465 1.00 92.12 78 CYS A O 1
ATOM 638 N N . LYS A 1 79 ? -28.449 0.647 47.989 1.00 90.56 79 LYS A N 1
ATOM 639 C CA . LYS A 1 79 ? -28.775 1.890 48.714 1.00 90.56 79 LYS A CA 1
ATOM 640 C C . LYS A 1 79 ? -27.561 2.775 49.046 1.00 90.56 79 LYS A C 1
ATOM 642 O O . LYS A 1 79 ? -27.708 3.729 49.807 1.00 90.56 79 LYS A O 1
ATOM 647 N N . LYS A 1 80 ? -26.385 2.524 48.460 1.00 90.25 80 LYS A N 1
ATOM 648 C CA . LYS A 1 80 ? -25.178 3.350 48.626 1.00 90.25 80 LYS A CA 1
ATOM 649 C C . LYS A 1 80 ? -25.096 4.427 47.547 1.00 90.25 80 LYS A C 1
ATOM 651 O O . LYS A 1 80 ? -25.557 4.235 46.420 1.00 90.25 80 LYS A O 1
ATOM 656 N N . ILE A 1 81 ? -24.509 5.562 47.911 1.00 90.00 81 ILE A N 1
ATOM 657 C CA . ILE A 1 81 ? -24.176 6.644 46.984 1.00 90.00 81 ILE A CA 1
ATOM 658 C C . ILE A 1 81 ? -22.870 6.278 46.274 1.00 90.00 81 ILE A C 1
ATOM 660 O O . ILE A 1 81 ? -21.900 5.899 46.929 1.00 90.00 81 IL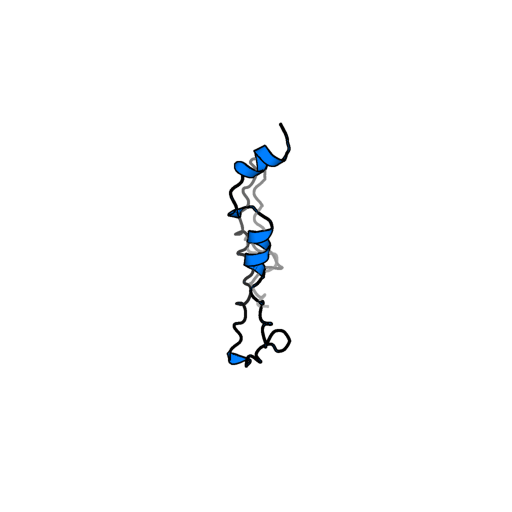E A O 1
ATOM 664 N N . GLY A 1 82 ? -22.836 6.367 44.945 1.00 86.75 82 GLY A N 1
ATOM 665 C CA . GLY A 1 82 ? -21.620 6.081 44.187 1.00 86.75 82 GLY A CA 1
ATOM 666 C C . GLY A 1 82 ? -21.789 6.214 42.677 1.00 86.75 82 GLY A C 1
ATOM 667 O O . GLY A 1 82 ? -22.812 6.674 42.180 1.00 86.75 82 GLY A O 1
ATOM 668 N N . ASN A 1 83 ? -20.773 5.765 41.940 1.00 85.81 83 ASN A N 1
ATOM 669 C CA . ASN A 1 83 ? -20.704 5.879 40.476 1.00 85.81 83 ASN A CA 1
ATOM 670 C C . ASN A 1 83 ? -21.422 4.739 39.730 1.00 85.81 83 ASN A C 1
ATOM 672 O O . ASN A 1 83 ? -21.112 4.467 38.572 1.00 85.81 83 ASN A O 1
ATOM 676 N N . HIS A 1 84 ? -22.341 4.034 40.389 1.00 89.12 84 HIS A N 1
ATOM 677 C CA . HIS A 1 84 ? -23.068 2.913 39.803 1.00 89.12 84 HIS A CA 1
ATOM 678 C C . HIS A 1 84 ? -24.564 3.031 40.092 1.00 89.12 84 HIS A C 1
ATOM 680 O O . HIS A 1 84 ? -24.985 3.621 41.088 1.00 89.12 84 HIS A O 1
ATOM 686 N N . ASN A 1 85 ? -25.368 2.448 39.211 1.00 89.62 85 ASN A N 1
ATOM 687 C CA . ASN A 1 85 ? -26.819 2.380 39.345 1.00 89.62 85 ASN A CA 1
ATOM 688 C C . ASN A 1 85 ? -27.249 0.922 39.586 1.00 89.62 85 ASN A C 1
ATOM 690 O O . ASN A 1 85 ? -26.397 0.046 39.713 1.00 89.62 85 ASN A O 1
ATOM 694 N N . LYS A 1 86 ? -28.559 0.640 39.648 1.00 89.19 86 LYS A N 1
ATOM 695 C CA . LYS A 1 86 ? -29.061 -0.737 39.833 1.00 89.19 86 LYS A CA 1
ATOM 696 C C . LYS A 1 86 ? -28.530 -1.703 38.770 1.00 89.19 86 LYS A C 1
ATOM 698 O O . LYS A 1 86 ? -28.156 -2.811 39.123 1.00 89.19 86 LYS A O 1
ATOM 703 N N . ALA A 1 87 ? -28.463 -1.270 37.510 1.00 87.94 87 ALA A N 1
ATOM 704 C CA . ALA A 1 87 ? -28.033 -2.106 36.390 1.00 87.94 87 ALA A CA 1
ATOM 705 C C . ALA A 1 87 ? -26.531 -2.435 36.423 1.00 87.94 87 ALA A C 1
ATOM 707 O O . ALA A 1 87 ? -26.127 -3.485 35.943 1.00 87.94 87 ALA A O 1
ATOM 708 N N . THR A 1 88 ? -25.703 -1.558 37.000 1.00 88.62 88 THR A N 1
ATOM 709 C CA . THR A 1 88 ? -24.244 -1.747 37.100 1.00 88.62 88 THR A CA 1
ATOM 710 C C . THR A 1 88 ? -23.770 -2.105 38.510 1.00 88.62 88 THR A C 1
ATOM 712 O O . THR A 1 88 ? -22.568 -2.116 38.787 1.00 88.62 88 THR A O 1
ATOM 715 N N . CYS A 1 89 ? -24.697 -2.391 39.426 1.00 90.00 89 CYS A N 1
ATOM 716 C CA . CYS A 1 89 ? -24.377 -2.751 40.799 1.00 90.00 89 CYS A CA 1
ATOM 717 C C . CYS A 1 89 ? -23.813 -4.175 40.864 1.00 90.00 89 CYS A C 1
ATOM 719 O O . CYS A 1 89 ? -24.485 -5.123 40.479 1.00 90.00 89 CYS A O 1
ATOM 721 N N . ARG A 1 90 ? -22.592 -4.324 41.394 1.00 87.50 90 ARG A N 1
ATOM 722 C CA . ARG A 1 90 ? -21.934 -5.633 41.586 1.00 87.50 90 ARG A CA 1
ATOM 723 C C . ARG A 1 90 ? -22.321 -6.338 42.885 1.00 87.50 90 ARG A C 1
ATOM 725 O O . ARG A 1 90 ? -21.871 -7.448 43.132 1.00 87.50 90 ARG A O 1
ATOM 732 N N . VAL A 1 91 ? -23.108 -5.679 43.733 1.00 86.19 91 VAL A N 1
ATOM 733 C CA . VAL A 1 91 ? -23.672 -6.319 44.919 1.00 86.19 91 VAL A CA 1
ATOM 734 C C . VAL A 1 91 ? -24.806 -7.204 44.426 1.00 86.19 91 VAL A C 1
ATOM 736 O O . VAL A 1 91 ? -25.855 -6.698 44.024 1.00 86.19 91 VAL A O 1
ATOM 739 N N . LEU A 1 92 ? -24.572 -8.513 44.418 1.00 72.38 92 LEU A N 1
ATOM 740 C CA . LEU A 1 92 ? -25.658 -9.478 44.343 1.00 72.38 92 LEU A CA 1
ATOM 741 C C . LEU A 1 92 ? -26.549 -9.212 45.556 1.00 72.38 92 LEU A C 1
ATOM 743 O O . LEU A 1 92 ? -26.030 -9.059 46.664 1.00 72.38 92 LEU A O 1
ATOM 747 N N . MET A 1 93 ? -27.859 -9.062 45.343 1.00 63.00 93 MET A N 1
ATOM 748 C CA . MET A 1 93 ? -28.789 -9.080 46.467 1.00 63.00 93 MET A CA 1
ATOM 749 C C . MET A 1 93 ? -28.581 -10.431 47.150 1.00 63.00 93 MET A C 1
ATOM 751 O O . MET A 1 93 ? -28.906 -11.462 46.574 1.00 63.00 93 MET A O 1
ATOM 755 N N . LEU A 1 94 ? -27.931 -10.429 48.314 1.00 59.97 94 LEU A N 1
ATOM 756 C CA . LEU A 1 94 ? -28.111 -11.511 49.264 1.00 59.97 94 LEU A CA 1
ATOM 757 C C . LEU A 1 94 ? -29.526 -11.284 49.783 1.00 59.97 94 LEU A C 1
ATOM 759 O O . LEU A 1 94 ? -29.749 -10.361 50.570 1.00 59.97 94 LEU A O 1
ATOM 763 N N . GLU A 1 95 ? -30.470 -11.993 49.172 1.00 55.47 95 GLU A N 1
ATOM 764 C CA . GLU A 1 95 ? -31.778 -12.235 49.776 1.00 55.47 95 GLU A CA 1
ATOM 765 C C . GLU A 1 95 ? -31.595 -12.918 51.135 1.00 55.47 95 GLU A C 1
ATOM 767 O O . GLU A 1 95 ? -30.686 -13.777 51.250 1.00 55.47 95 GLU A O 1
#

Secondary structure (DSSP, 8-state):
--THHHHTTS-GGGSHHHHHHHTTS-----TTSSS-----GGG--PPPPPPPPPPPP-PPPPPPTTPPPPPPEEPTTT--EES--TTT-------